Protein AF-A0A7I7LGY9-F1 (afdb_monomer_lite)

Sequence (54 aa):
MVPGFQKAIAGQKVGSTVAVAMTSADGYPDGQPSAGIRPGDTLVFAIKVLSASN

Structure (mmCIF, N/CA/C/O backbone):
data_AF-A0A7I7LGY9-F1
#
_entry.id   AF-A0A7I7LGY9-F1
#
loop_
_atom_site.group_PDB
_atom_site.id
_atom_site.type_symbol
_atom_site.label_atom_id
_atom_site.label_alt_id
_atom_site.label_comp_id
_atom_site.label_asym_id
_atom_site.label_entity_id
_atom_site.label_seq_id
_atom_site.pdbx_PDB_ins_code
_atom_site.Cartn_x
_atom_site.Cartn_y
_atom_site.Cartn_z
_atom_site.occupancy
_atom_site.B_iso_or_equiv
_atom_site.auth_seq_id
_atom_site.auth_comp_id
_atom_site.auth_asym_id
_atom_site.auth_atom_id
_atom_site.pdbx_PDB_model_num
ATOM 1 N N . MET A 1 1 ? -6.896 7.045 -8.195 1.00 62.50 1 MET A N 1
ATOM 2 C CA . MET A 1 1 ? -6.717 6.289 -6.936 1.00 62.50 1 MET A CA 1
ATOM 3 C C . MET A 1 1 ? -5.960 5.021 -7.281 1.00 62.50 1 MET A C 1
ATOM 5 O O . MET A 1 1 ? -6.348 4.374 -8.244 1.00 62.50 1 MET A O 1
ATOM 9 N N . VAL A 1 2 ? -4.873 4.706 -6.580 1.00 75.00 2 VAL A N 1
ATOM 10 C CA . VAL A 1 2 ? -4.071 3.507 -6.874 1.00 75.00 2 VAL A CA 1
ATOM 11 C C . VAL A 1 2 ? -4.841 2.257 -6.406 1.00 75.00 2 VAL A C 1
ATOM 13 O O . VAL A 1 2 ? -5.193 2.199 -5.221 1.00 75.00 2 VAL A O 1
ATOM 16 N N . PRO A 1 3 ? -5.129 1.274 -7.284 1.00 80.94 3 PRO A N 1
ATOM 17 C CA . PRO A 1 3 ? -5.973 0.120 -6.951 1.00 80.94 3 PRO A CA 1
ATOM 18 C C . PRO A 1 3 ? -5.483 -0.687 -5.743 1.00 80.94 3 PRO A C 1
ATOM 20 O O . PRO A 1 3 ? -6.297 -1.156 -4.942 1.00 80.94 3 PRO A O 1
ATOM 23 N N . GLY A 1 4 ? -4.164 -0.811 -5.565 1.00 80.44 4 GLY A N 1
ATOM 24 C CA . GLY A 1 4 ? -3.568 -1.527 -4.440 1.00 80.44 4 GLY A CA 1
ATOM 25 C C . GLY A 1 4 ? -3.960 -0.968 -3.067 1.00 80.44 4 GLY A C 1
ATOM 26 O O . GLY A 1 4 ? -4.155 -1.739 -2.130 1.00 80.44 4 GLY A O 1
ATOM 27 N N . PHE A 1 5 ? -4.163 0.349 -2.935 1.00 84.19 5 PHE A N 1
ATOM 28 C CA . PHE A 1 5 ? -4.600 0.938 -1.661 1.00 84.19 5 PHE A CA 1
ATOM 29 C C . PHE A 1 5 ? -6.047 0.597 -1.328 1.00 84.19 5 PHE A C 1
ATOM 31 O O . PHE A 1 5 ? -6.365 0.322 -0.173 1.00 84.19 5 PHE A O 1
ATOM 38 N N . GLN A 1 6 ? -6.925 0.567 -2.330 1.00 84.31 6 GLN A N 1
ATOM 39 C CA . GLN A 1 6 ? -8.321 0.207 -2.108 1.00 84.31 6 GLN A CA 1
ATOM 40 C C . GLN A 1 6 ? -8.444 -1.252 -1.658 1.00 84.31 6 GLN A C 1
ATOM 42 O O . GLN A 1 6 ? -9.148 -1.531 -0.690 1.00 84.31 6 GLN A O 1
ATOM 47 N N . LYS A 1 7 ? -7.694 -2.165 -2.294 1.00 83.12 7 LYS A N 1
ATOM 48 C CA . LYS A 1 7 ? -7.609 -3.573 -1.870 1.00 83.12 7 LYS A CA 1
ATOM 49 C C . LYS A 1 7 ? -7.083 -3.713 -0.439 1.00 83.12 7 LYS A C 1
ATOM 51 O O . LYS A 1 7 ? -7.575 -4.546 0.310 1.00 83.12 7 LYS A O 1
ATOM 56 N N . ALA A 1 8 ? -6.105 -2.894 -0.061 1.00 83.12 8 ALA A N 1
ATOM 57 C CA . ALA A 1 8 ? -5.492 -2.951 1.259 1.00 83.12 8 ALA A CA 1
ATOM 58 C C . ALA A 1 8 ? -6.383 -2.442 2.401 1.00 83.12 8 ALA A C 1
ATOM 60 O O . ALA A 1 8 ? -6.282 -2.940 3.519 1.00 83.12 8 ALA A O 1
ATOM 61 N N . ILE A 1 9 ? -7.211 -1.427 2.143 1.00 87.00 9 ILE A N 1
ATOM 62 C CA . ILE A 1 9 ? -8.025 -0.765 3.175 1.00 87.00 9 ILE A CA 1
ATOM 63 C C . ILE A 1 9 ? -9.420 -1.400 3.277 1.00 87.00 9 ILE A C 1
ATOM 65 O O . ILE A 1 9 ? -10.038 -1.360 4.341 1.00 87.00 9 ILE A O 1
ATOM 69 N N . ALA A 1 10 ? -9.923 -2.013 2.201 1.00 87.06 10 ALA A N 1
ATOM 70 C CA . ALA A 1 10 ? -11.226 -2.669 2.204 1.00 87.06 10 ALA A CA 1
ATOM 71 C C . ALA A 1 10 ? -11.337 -3.709 3.338 1.00 87.06 10 ALA A C 1
ATOM 73 O O . ALA A 1 10 ? -10.502 -4.599 3.479 1.00 87.06 10 ALA A O 1
A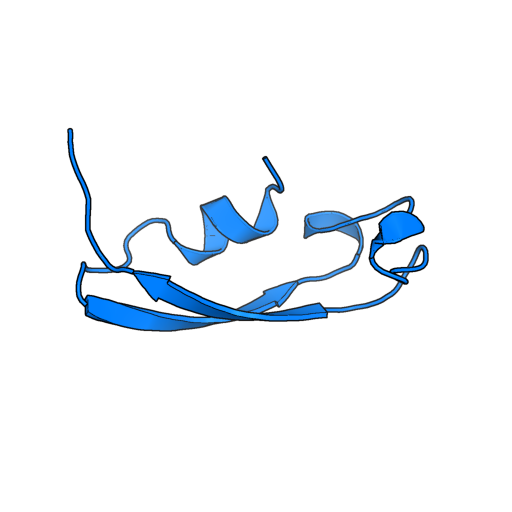TOM 74 N N . GLY A 1 11 ? -12.379 -3.578 4.165 1.00 85.56 11 GLY A N 1
ATOM 75 C CA . GLY A 1 11 ? -12.644 -4.469 5.301 1.00 85.56 11 GLY A CA 1
ATOM 76 C C . GLY A 1 11 ? -11.799 -4.210 6.557 1.00 85.56 11 GLY A C 1
ATOM 77 O O . GLY A 1 11 ? -12.040 -4.847 7.582 1.00 85.56 11 GLY A O 1
ATOM 78 N N . GL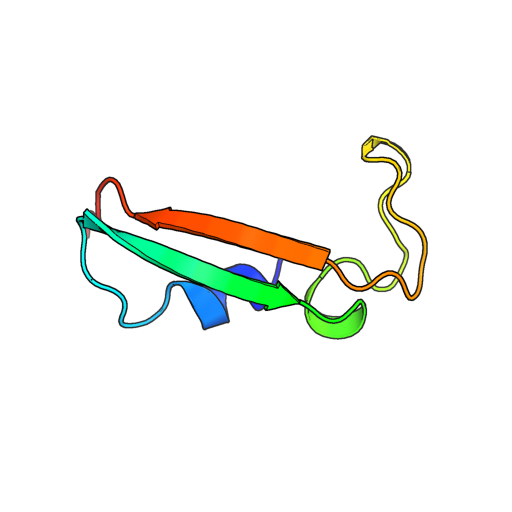N A 1 12 ? -10.847 -3.274 6.518 1.00 90.50 12 GLN A N 1
ATOM 79 C CA . GLN A 1 12 ? -10.046 -2.900 7.684 1.00 90.50 12 GLN A CA 1
ATOM 80 C C . GLN A 1 12 ? -10.831 -1.978 8.618 1.00 90.50 12 GLN A C 1
ATOM 82 O O . GLN A 1 12 ? -11.665 -1.179 8.190 1.00 90.50 12 GLN A O 1
ATOM 87 N N . LYS A 1 13 ? -10.569 -2.092 9.922 1.00 89.75 13 LYS A N 1
ATOM 88 C CA . LYS A 1 13 ? -11.253 -1.292 10.945 1.00 89.75 13 LYS A CA 1
ATOM 89 C C . LYS A 1 13 ? -10.556 0.053 11.144 1.00 89.75 13 LYS A C 1
ATOM 91 O O . LYS A 1 13 ? -9.342 0.177 10.987 1.00 89.75 13 LYS A O 1
ATOM 96 N N . VAL A 1 14 ? -11.327 1.059 11.554 1.00 91.88 14 VAL A N 1
ATOM 97 C CA . VAL A 1 14 ? -10.769 2.333 12.028 1.00 91.88 14 VAL A CA 1
ATOM 98 C C . VAL A 1 14 ? -9.855 2.071 13.228 1.00 91.88 14 VAL A C 1
ATOM 100 O O . VAL A 1 14 ? -10.203 1.303 14.123 1.00 91.88 14 VAL A O 1
ATOM 103 N N . GLY A 1 15 ? -8.679 2.696 13.228 1.00 90.44 15 GLY A N 1
ATOM 104 C CA . GLY A 1 15 ? -7.624 2.504 14.223 1.00 90.44 15 GLY A CA 1
ATOM 105 C C . GLY A 1 15 ? -6.578 1.449 13.847 1.00 90.44 15 GLY A C 1
ATOM 106 O O . GLY A 1 15 ? -5.527 1.406 14.485 1.00 90.44 15 GLY A O 1
ATOM 107 N N . SER A 1 16 ? -6.811 0.631 12.814 1.00 92.00 16 SER A N 1
ATOM 108 C CA . SER A 1 16 ? -5.847 -0.378 12.359 1.00 92.00 16 SER A CA 1
ATOM 109 C C . SER A 1 16 ? 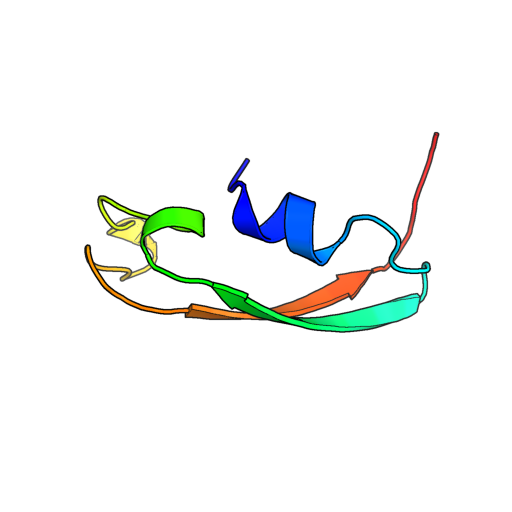-4.659 0.240 11.613 1.00 92.00 16 SER A C 1
ATOM 111 O O . SER A 1 16 ? -4.810 1.194 10.846 1.00 92.00 16 SER A O 1
ATOM 113 N N . THR A 1 17 ? -3.480 -0.361 11.796 1.00 91.69 17 THR A N 1
ATOM 114 C CA . THR A 1 17 ? -2.305 -0.141 10.943 1.00 91.69 17 THR A CA 1
ATOM 115 C C . THR A 1 17 ? -2.110 -1.365 10.057 1.00 91.69 17 THR A C 1
ATOM 117 O O . THR A 1 17 ? -2.013 -2.482 10.558 1.00 91.69 17 THR A O 1
ATOM 120 N N . VAL A 1 18 ? -2.048 -1.153 8.748 1.00 90.69 18 VAL A N 1
ATOM 121 C CA . VAL A 1 18 ? -1.990 -2.194 7.722 1.00 90.69 18 VAL A CA 1
ATOM 122 C C . VAL A 1 18 ? -0.679 -2.052 6.962 1.00 90.69 18 VAL A C 1
ATOM 124 O O . VAL A 1 18 ? -0.373 -0.971 6.461 1.00 90.69 18 VAL A O 1
ATOM 127 N N . ALA A 1 19 ? 0.094 -3.132 6.871 1.00 89.81 19 ALA A N 1
ATOM 128 C CA . ALA A 1 19 ? 1.264 -3.199 6.002 1.00 89.81 19 ALA A CA 1
ATOM 129 C C . ALA A 1 19 ? 0.868 -3.805 4.650 1.00 89.81 19 ALA A C 1
ATOM 131 O O . ALA A 1 19 ? 0.181 -4.824 4.602 1.00 89.81 19 ALA A O 1
ATOM 132 N N . VAL A 1 20 ? 1.300 -3.182 3.556 1.00 89.75 20 VAL A N 1
ATOM 133 C CA . VAL A 1 20 ? 0.928 -3.565 2.191 1.00 89.75 20 VAL A CA 1
ATOM 134 C C . VAL A 1 20 ? 2.176 -3.627 1.337 1.00 89.75 20 VAL A C 1
ATOM 136 O O . VAL A 1 20 ? 2.837 -2.609 1.151 1.00 89.75 20 VAL A O 1
ATOM 139 N N . ALA A 1 21 ? 2.466 -4.800 0.783 1.00 90.62 21 ALA A N 1
ATOM 140 C CA . ALA A 1 21 ? 3.394 -4.926 -0.330 1.00 90.62 21 ALA A CA 1
ATOM 141 C C . ALA A 1 21 ? 2.605 -4.754 -1.632 1.00 90.62 21 ALA A C 1
ATOM 143 O O . ALA A 1 21 ? 1.711 -5.542 -1.937 1.00 90.62 21 ALA A O 1
ATOM 144 N N . MET A 1 22 ? 2.908 -3.695 -2.372 1.00 90.31 22 MET A N 1
ATOM 145 C CA . MET A 1 22 ? 2.238 -3.336 -3.611 1.00 90.31 22 MET A CA 1
ATOM 146 C C . MET A 1 22 ? 3.179 -3.586 -4.780 1.00 90.31 22 MET A C 1
ATOM 148 O O . MET A 1 22 ? 4.254 -2.989 -4.868 1.00 90.31 22 MET A O 1
ATOM 152 N N . THR A 1 23 ? 2.762 -4.478 -5.675 1.00 90.44 23 THR A N 1
ATOM 153 C CA . THR A 1 23 ? 3.470 -4.708 -6.935 1.00 90.44 23 THR A CA 1
ATOM 154 C C . THR A 1 23 ? 3.391 -3.460 -7.812 1.00 90.44 23 THR A C 1
ATOM 156 O O . THR A 1 23 ? 2.472 -2.650 -7.670 1.00 90.44 23 THR A O 1
ATOM 159 N N . SER A 1 24 ? 4.319 -3.320 -8.760 1.00 89.62 24 SER A N 1
ATOM 160 C CA . SER A 1 24 ? 4.269 -2.220 -9.730 1.00 89.62 24 SER A CA 1
ATOM 161 C C . SER A 1 24 ? 2.919 -2.170 -10.464 1.00 89.62 24 SER A C 1
ATOM 163 O O . SER A 1 24 ? 2.348 -1.093 -10.589 1.00 89.62 24 SER A O 1
ATOM 165 N N . ALA A 1 25 ? 2.341 -3.320 -10.832 1.00 87.50 25 ALA A N 1
ATOM 166 C CA . ALA A 1 25 ? 1.050 -3.396 -11.525 1.00 87.50 25 ALA A CA 1
ATOM 167 C C . ALA A 1 25 ? -0.143 -2.885 -10.694 1.00 87.50 25 ALA A C 1
ATOM 169 O O . ALA A 1 25 ? -1.034 -2.231 -11.230 1.00 87.50 25 ALA A O 1
ATOM 170 N N . ASP A 1 26 ? -0.167 -3.161 -9.387 1.00 85.50 26 ASP A N 1
ATOM 171 C CA . ASP A 1 26 ? -1.220 -2.671 -8.485 1.00 85.50 26 ASP A CA 1
ATOM 172 C C . ASP A 1 26 ? -0.994 -1.218 -8.030 1.00 85.50 26 ASP A C 1
ATOM 174 O O . ASP A 1 26 ? -1.899 -0.603 -7.453 1.00 85.50 26 ASP A O 1
ATOM 178 N N . GLY A 1 27 ? 0.219 -0.709 -8.254 1.00 88.50 27 GLY A N 1
ATOM 179 C CA . GLY A 1 27 ? 0.721 0.578 -7.805 1.00 88.50 27 GLY A CA 1
ATOM 180 C C . GLY A 1 27 ? 0.911 1.569 -8.942 1.00 88.50 27 GLY A C 1
ATOM 181 O O . GLY A 1 27 ? -0.017 2.249 -9.380 1.00 88.50 27 GLY A O 1
ATOM 182 N N . TYR A 1 28 ? 2.164 1.646 -9.378 1.00 90.94 28 TYR A N 1
ATOM 183 C CA . TYR A 1 28 ? 2.657 2.554 -10.403 1.00 90.94 28 TYR A CA 1
ATOM 184 C C . TYR A 1 28 ? 3.306 1.727 -11.524 1.00 90.94 28 TYR A C 1
ATOM 186 O O . TYR A 1 28 ? 4.527 1.535 -11.505 1.00 90.94 28 TYR A O 1
ATOM 194 N N . PRO A 1 29 ? 2.513 1.193 -12.476 1.00 90.44 29 PRO A N 1
ATOM 195 C CA . PRO A 1 29 ? 3.034 0.335 -13.543 1.00 90.44 29 PRO A CA 1
ATOM 196 C C . PRO A 1 29 ? 4.022 1.085 -14.442 1.00 90.44 29 PRO A C 1
ATOM 198 O O . PRO A 1 29 ? 5.082 0.559 -14.768 1.00 90.44 29 PRO A O 1
ATOM 201 N N . ASP A 1 30 ? 3.725 2.352 -14.733 1.00 94.06 30 ASP A N 1
ATOM 202 C CA . ASP A 1 30 ? 4.578 3.251 -15.520 1.00 94.06 30 ASP A CA 1
ATOM 203 C C . ASP A 1 30 ? 5.531 4.094 -14.643 1.00 94.06 30 ASP A C 1
ATOM 205 O O . ASP A 1 30 ? 6.221 4.991 -15.129 1.00 94.06 30 ASP A O 1
ATOM 209 N N . GLY A 1 31 ? 5.592 3.812 -13.336 1.00 91.06 31 GLY A N 1
ATOM 210 C CA . GLY A 1 31 ? 6.333 4.606 -12.356 1.00 91.06 31 GLY A CA 1
ATOM 211 C C . GLY A 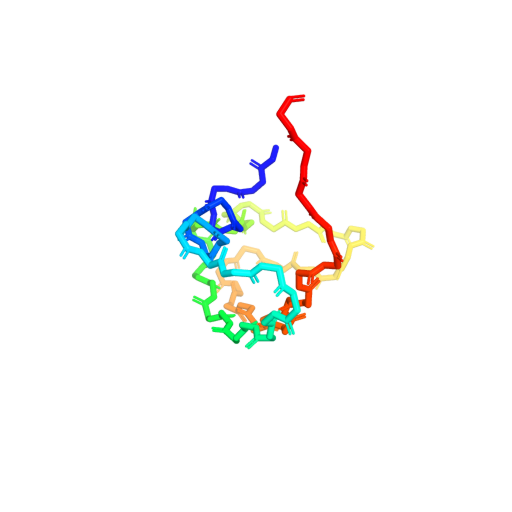1 31 ? 5.648 5.925 -11.961 1.00 91.06 31 GLY A C 1
AT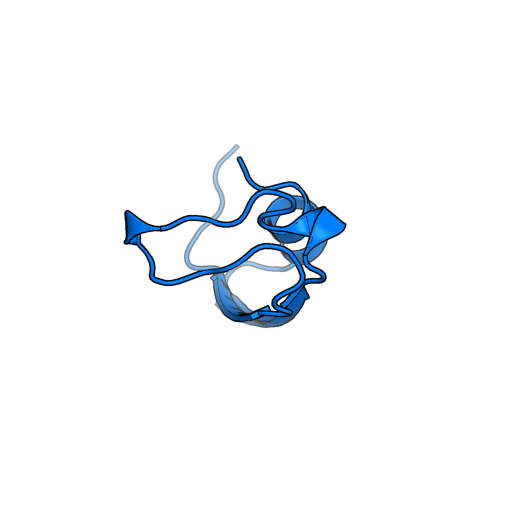OM 212 O O . GLY A 1 31 ? 4.526 6.233 -12.359 1.00 91.06 31 GLY A O 1
ATOM 213 N N . GLN A 1 32 ? 6.328 6.698 -11.116 1.00 92.56 32 GLN A N 1
ATOM 214 C CA . GLN A 1 32 ? 5.950 8.055 -10.716 1.00 92.56 32 GLN A CA 1
ATOM 215 C C . GLN A 1 32 ? 7.226 8.870 -10.436 1.00 92.56 32 GLN A C 1
ATOM 217 O O . GLN A 1 32 ? 7.731 8.858 -9.307 1.00 92.56 32 GLN A O 1
ATOM 222 N N . PRO A 1 33 ? 7.767 9.585 -11.442 1.00 92.06 33 PRO A N 1
ATOM 223 C CA . PRO A 1 33 ? 9.054 10.275 -11.334 1.00 92.06 33 PRO A CA 1
ATOM 224 C C . PRO A 1 33 ? 9.112 11.328 -10.225 1.00 92.06 33 PRO A C 1
ATOM 226 O O . PRO A 1 33 ? 10.130 11.451 -9.551 1.00 92.06 33 PRO A O 1
ATOM 229 N N . SER A 1 34 ? 8.013 12.049 -9.981 1.00 93.31 34 SER A N 1
ATOM 230 C CA . SER A 1 34 ? 7.931 13.056 -8.911 1.00 93.31 34 SER A CA 1
ATOM 231 C C . SER A 1 34 ? 8.083 12.466 -7.505 1.00 93.31 34 SER A C 1
ATOM 233 O O . SER A 1 34 ? 8.444 13.185 -6.578 1.00 93.31 34 SER A O 1
ATOM 235 N N . ALA A 1 35 ? 7.839 11.162 -7.353 1.00 88.06 35 ALA A N 1
ATOM 236 C CA . ALA A 1 35 ? 8.027 10.404 -6.120 1.00 88.06 35 ALA A CA 1
ATOM 237 C C . ALA A 1 35 ? 9.260 9.478 -6.172 1.00 88.06 35 ALA A C 1
ATOM 239 O O . ALA A 1 35 ? 9.470 8.697 -5.248 1.00 88.06 35 ALA A O 1
ATOM 240 N N . GLY A 1 36 ? 10.062 9.532 -7.245 1.00 92.75 36 GLY A N 1
ATOM 241 C CA . GLY A 1 36 ? 11.240 8.679 -7.435 1.00 92.75 36 GLY A CA 1
ATOM 242 C C . GLY A 1 36 ? 10.934 7.202 -7.718 1.00 92.75 36 GLY A C 1
ATOM 243 O O . GLY A 1 36 ? 11.830 6.371 -7.605 1.00 92.75 36 GLY A O 1
ATOM 244 N N . ILE A 1 37 ? 9.693 6.866 -8.080 1.00 93.56 37 ILE A N 1
ATOM 245 C CA . ILE A 1 37 ? 9.256 5.487 -8.338 1.00 93.56 37 ILE A CA 1
ATOM 246 C C . ILE A 1 37 ? 9.472 5.167 -9.817 1.00 93.56 37 ILE A C 1
ATOM 248 O O . ILE A 1 37 ? 9.007 5.910 -10.686 1.00 93.56 37 ILE A O 1
ATOM 252 N N . ARG A 1 38 ? 10.136 4.054 -10.121 1.00 94.19 38 ARG A N 1
ATOM 253 C CA . ARG A 1 38 ? 10.377 3.593 -11.495 1.00 94.19 38 ARG A CA 1
ATOM 254 C C . ARG A 1 38 ? 9.388 2.486 -11.882 1.00 94.19 38 ARG A C 1
ATOM 256 O O . ARG A 1 38 ? 8.879 1.792 -10.998 1.00 94.19 38 ARG A O 1
ATOM 263 N N . PRO A 1 39 ? 9.135 2.275 -13.188 1.00 92.62 39 PRO A N 1
ATOM 264 C CA . PRO A 1 39 ? 8.435 1.083 -13.657 1.00 92.62 39 PRO A CA 1
ATOM 265 C C . PRO A 1 39 ? 9.077 -0.192 -13.092 1.00 92.62 39 PRO A C 1
ATOM 267 O O . PRO A 1 39 ? 10.301 -0.329 -13.103 1.00 92.62 39 PRO A O 1
ATOM 270 N N . GLY A 1 40 ? 8.260 -1.121 -12.596 1.00 92.25 40 GLY A N 1
ATOM 271 C CA . GLY A 1 40 ? 8.721 -2.384 -12.012 1.00 92.25 40 GLY A CA 1
ATOM 272 C C . GLY A 1 40 ? 9.106 -2.334 -10.526 1.00 92.25 40 GLY A C 1
ATOM 273 O O . GLY A 1 40 ? 9.244 -3.398 -9.921 1.00 92.25 40 GLY A O 1
ATOM 274 N N . ASP A 1 41 ? 9.221 -1.155 -9.904 1.00 93.00 41 ASP A N 1
ATOM 275 C CA . ASP A 1 41 ? 9.500 -1.068 -8.466 1.00 93.00 41 ASP A CA 1
ATOM 276 C C . ASP A 1 41 ? 8.333 -1.663 -7.644 1.00 93.00 41 ASP A C 1
ATOM 278 O O . ASP A 1 41 ? 7.152 -1.442 -7.924 1.00 93.00 41 ASP A O 1
ATOM 282 N N . THR A 1 42 ? 8.670 -2.425 -6.600 1.00 90.94 42 THR A N 1
ATOM 283 C CA . THR A 1 42 ? 7.708 -2.902 -5.594 1.00 90.94 42 THR A CA 1
ATOM 284 C C . THR A 1 42 ? 7.792 -2.005 -4.371 1.00 90.94 42 THR A C 1
ATOM 286 O O . THR A 1 42 ? 8.883 -1.718 -3.881 1.00 90.94 42 THR A O 1
ATOM 289 N N . LEU A 1 43 ? 6.640 -1.572 -3.867 1.00 91.31 43 LEU A N 1
ATOM 290 C CA . LEU A 1 43 ? 6.552 -0.598 -2.785 1.00 91.31 43 LEU A CA 1
ATOM 291 C C . LEU A 1 43 ? 5.937 -1.234 -1.544 1.00 91.31 43 LEU A C 1
ATOM 293 O O . LEU A 1 43 ? 4.978 -1.998 -1.640 1.00 91.31 43 LEU A O 1
ATOM 297 N N . VAL A 1 44 ? 6.463 -0.892 -0.370 1.00 91.38 44 VAL A N 1
ATOM 298 C CA . VAL A 1 44 ? 5.885 -1.300 0.913 1.00 91.38 44 VAL A CA 1
ATOM 299 C C . VAL A 1 44 ? 5.311 -0.074 1.603 1.00 91.38 44 VAL A C 1
ATOM 301 O O . VAL A 1 44 ? 6.021 0.898 1.850 1.00 91.38 44 VAL A O 1
ATOM 304 N N . PHE A 1 45 ? 4.024 -0.129 1.927 1.00 89.56 45 PHE A N 1
ATOM 305 C CA . PHE A 1 45 ? 3.311 0.943 2.607 1.00 89.56 45 PHE A CA 1
ATOM 306 C C . PHE A 1 45 ? 2.849 0.495 3.988 1.00 89.56 45 PHE A C 1
ATOM 308 O O . PHE A 1 45 ? 2.339 -0.611 4.150 1.00 89.56 45 PHE A O 1
ATOM 315 N N . ALA A 1 46 ? 2.970 1.388 4.968 1.00 91.44 46 ALA A N 1
ATOM 316 C CA . ALA A 1 46 ? 2.272 1.288 6.242 1.00 91.44 46 ALA A CA 1
ATOM 317 C C . ALA A 1 46 ? 1.123 2.301 6.239 1.00 91.44 46 ALA A C 1
ATOM 319 O O . ALA A 1 46 ? 1.345 3.506 6.137 1.00 91.44 46 ALA A O 1
ATOM 320 N N . ILE A 1 47 ? -0.108 1.812 6.325 1.00 89.88 47 ILE A N 1
ATOM 321 C CA . ILE A 1 47 ? -1.322 2.620 6.237 1.00 89.88 47 ILE A CA 1
ATOM 322 C C . ILE A 1 47 ? -2.011 2.587 7.589 1.00 89.88 47 ILE A C 1
ATOM 324 O O . ILE A 1 47 ? -2.380 1.518 8.068 1.00 89.88 47 ILE A O 1
ATOM 328 N N . LYS A 1 48 ? -2.221 3.754 8.195 1.00 91.38 48 LYS A N 1
ATOM 329 C CA . LYS A 1 48 ? -3.013 3.883 9.418 1.00 91.38 48 LYS A CA 1
ATOM 330 C C . LYS A 1 48 ? -4.403 4.401 9.076 1.00 91.38 48 LYS A C 1
ATOM 332 O O . LYS A 1 48 ? -4.539 5.498 8.539 1.00 91.38 48 LYS A O 1
ATOM 337 N N . VAL A 1 49 ? -5.431 3.630 9.410 1.00 90.00 49 VAL A N 1
ATOM 338 C CA . VAL A 1 49 ? -6.826 4.026 9.202 1.00 90.00 49 VAL A CA 1
ATOM 339 C C . VAL A 1 49 ? -7.247 4.934 10.356 1.00 90.00 49 VAL A C 1
ATOM 341 O O . VAL A 1 49 ? -7.385 4.477 11.488 1.00 90.00 49 VAL A O 1
ATOM 344 N N . LEU A 1 50 ? -7.421 6.230 10.088 1.00 91.31 50 LEU A N 1
ATOM 345 C CA . LEU A 1 50 ? -7.726 7.227 11.125 1.00 91.31 50 LEU A CA 1
ATOM 346 C C . LEU A 1 50 ? -9.228 7.398 11.373 1.00 91.31 50 LEU A C 1
ATOM 348 O O . LEU A 1 50 ? -9.645 7.551 12.517 1.00 91.31 50 LEU A O 1
ATOM 352 N N . SER A 1 51 ? -10.035 7.353 10.317 1.00 90.56 51 SER A N 1
ATOM 353 C CA . SER A 1 51 ? -11.489 7.500 10.378 1.00 90.56 51 SER A CA 1
ATOM 354 C C . SER A 1 51 ? -12.141 6.887 9.136 1.00 90.56 51 SER A C 1
ATOM 356 O O . SER A 1 51 ? -11.483 6.681 8.116 1.00 90.56 51 SER A O 1
ATOM 358 N N . ALA A 1 52 ? -13.434 6.578 9.235 1.00 88.44 52 ALA A N 1
ATOM 359 C CA . ALA A 1 52 ? -14.284 6.192 8.116 1.00 88.44 52 ALA A CA 1
ATOM 360 C C . ALA A 1 52 ? -15.633 6.901 8.275 1.00 88.44 52 ALA A C 1
ATOM 362 O O . ALA A 1 52 ? -16.164 6.973 9.384 1.00 88.44 52 ALA A O 1
ATOM 363 N N . SER A 1 53 ? -16.163 7.432 7.180 1.00 82.56 53 SER A N 1
ATOM 364 C CA . SER A 1 53 ? -17.464 8.100 7.118 1.00 82.56 53 SER A CA 1
ATOM 365 C C . SER A 1 53 ? -18.269 7.526 5.956 1.00 82.56 53 SER A C 1
ATOM 367 O O . SER A 1 53 ? -17.683 7.225 4.915 1.00 82.56 53 SER A O 1
ATOM 369 N N . ASN A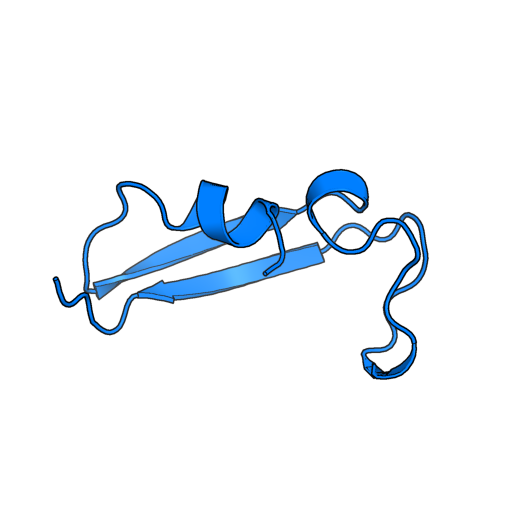 1 54 ? -19.581 7.386 6.151 1.00 68.81 54 ASN A N 1
ATOM 370 C CA . ASN A 1 54 ? -20.535 7.011 5.102 1.00 68.81 54 ASN A CA 1
ATOM 371 C C . ASN A 1 54 ? -21.025 8.234 4.331 1.00 68.81 54 ASN A C 1
ATOM 373 O O . ASN A 1 54 ? -21.131 9.308 4.966 1.00 68.81 54 ASN A O 1
#

InterPro domains:
  IPR001179 FKBP-type peptidyl-prolyl cis-trans isomerase domain [PF00254] (1-50)
  IPR001179 FKBP-type peptidyl-prolyl cis-trans isomerase domain [PS50059] (1-53)
  IPR046357 Peptidyl-prolyl cis-trans isomerase domain superfamily [G3DSA:3.10.50.40] (1-54)

Secondary structure (DSSP, 8-state):
--HHHHHHHTTPPTT-EEEEEE-TTTS-TT-BGGGTBPTT--EEEEEE------

Radius of gyration: 12.29 Å; chains: 1; bounding box: 32×18×30 Å

Foldseek 3Di:
DQQQVCVQCPPDDAQDKTKGWAFCVSGPCCFDVVVPGHHGDIDIDTDHRHDDDD

pLDDT: mean 88.35, std 5.88, range [62.5, 94.19]

Organism: NCBI:txid133549